Protein AF-C2EM20-F1 (afdb_monomer)

Nearest PDB structures (foldseek):
  5w6j-assembly5_U  TM=8.913E-01  e=5.750E-01  Agrobacterium tumefaciens
  5w5t-assembly2_Q  TM=8.576E-01  e=4.518E-01  Agrobacterium tumefaciens
  3gue-assembly1_A  TM=6.112E-01  e=8.874E-02  Trypanosoma brucei
  2icx-assembly2_B  TM=6.582E-01  e=3.550E-01  Arabidopsis thaliana
  7tgh-assembly1_C2  TM=6.071E-01  e=4.518E-01  Tetrahymena thermophila

pLDDT: mean 89.73, std 5.43, range [56.91, 94.25]

Solvent-accessible surface area (backbone atoms only — not comparable to full-atom values): 2901 Å² total; per-residue (Å²): 86,79,38,66,69,52,42,76,34,76,71,42,43,80,37,50,31,38,37,30,41,45,19,34,39,32,62,64,22,39,35,33,27,32,97,90,55,56,41,77,42,58,64,59,39,73,40,84,59,68,45,76,48,130

Foldseek 3Di:
DAEELEAEDDLEAAEQEAHYHNEYEDHNEYQYEDPVGGHYHDHNHYHPHHHHYD

Radius of gyration: 9.84 Å; Cα contacts (8 Å, |Δi|>4): 144; chains: 1; bounding box: 24×21×24 Å

Sequence (54 a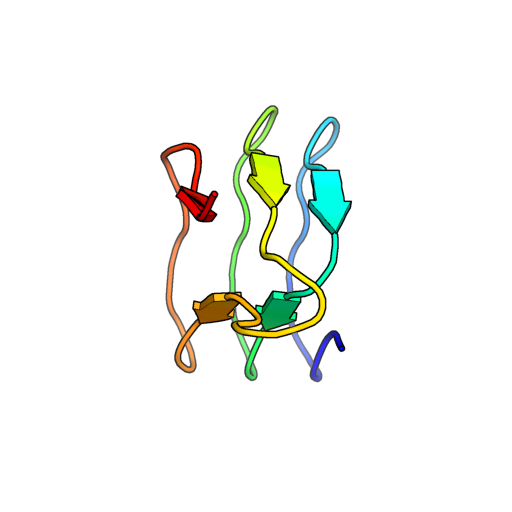a):
IVMANCKLEKGSQVEYAILDKNVVVKKDVVVKGTPQDPVVVKKGAVLTKNLING

Secondary structure (DSSP, 8-state):
-B-TT-EE-TT-EEESEEE-TT-EEPTT-EEE--SSSPEEE-TT-EE-S-EE--

Structure (mmCIF, N/CA/C/O backbone):
data_AF-C2EM20-F1
#
_entry.id   AF-C2EM20-F1
#
loop_
_atom_site.group_PDB
_atom_site.id
_atom_site.type_symbol
_atom_site.label_atom_id
_atom_site.label_alt_id
_atom_site.label_comp_id
_atom_site.label_asym_id
_atom_site.label_entity_id
_atom_site.label_seq_id
_atom_site.pdbx_PDB_ins_code
_atom_site.Cartn_x
_atom_site.Cartn_y
_atom_site.Cartn_z
_atom_site.occupancy
_atom_site.B_iso_or_equiv
_atom_site.auth_seq_id
_atom_site.auth_comp_id
_atom_site.auth_asym_id
_atom_site.auth_atom_id
_atom_site.pdbx_PDB_model_num
ATOM 1 N N . ILE A 1 1 ? 1.411 -0.480 7.607 1.00 79.88 1 ILE A N 1
ATOM 2 C CA . ILE A 1 1 ? 2.618 -1.339 7.550 1.00 79.88 1 ILE A CA 1
ATOM 3 C C . ILE A 1 1 ? 2.939 -1.606 6.087 1.00 79.88 1 ILE A C 1
ATOM 5 O O . ILE A 1 1 ? 2.030 -1.943 5.339 1.00 79.88 1 ILE A O 1
ATOM 9 N N . VAL A 1 2 ? 4.193 -1.418 5.676 1.00 83.94 2 VAL A N 1
ATOM 10 C CA . VAL A 1 2 ? 4.637 -1.648 4.294 1.00 83.94 2 VAL A CA 1
ATOM 1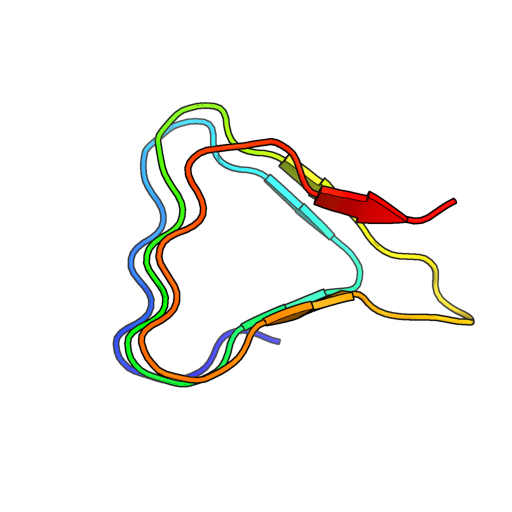1 C C . VAL A 1 2 ? 5.734 -2.706 4.304 1.00 83.94 2 VAL A C 1
ATOM 13 O O . VAL A 1 2 ? 6.767 -2.512 4.940 1.00 83.94 2 VAL A O 1
ATOM 16 N N . MET A 1 3 ? 5.497 -3.836 3.640 1.00 88.88 3 MET A N 1
ATOM 17 C CA . MET A 1 3 ? 6.459 -4.935 3.550 1.00 88.88 3 MET A CA 1
ATOM 18 C C . MET A 1 3 ? 7.486 -4.700 2.425 1.00 88.88 3 MET A C 1
ATOM 20 O O . ME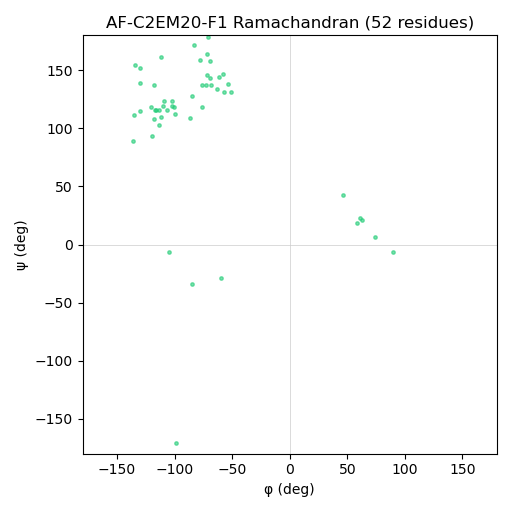T A 1 3 ? 7.372 -3.787 1.607 1.00 88.88 3 MET A O 1
ATOM 24 N N . ALA A 1 4 ? 8.513 -5.552 2.369 1.00 85.94 4 ALA A N 1
ATOM 25 C CA . ALA A 1 4 ? 9.591 -5.466 1.385 1.00 85.94 4 ALA A CA 1
ATOM 26 C C . ALA A 1 4 ? 9.097 -5.536 -0.078 1.00 85.94 4 ALA A C 1
ATOM 28 O O . ALA A 1 4 ? 8.158 -6.267 -0.400 1.00 85.94 4 ALA A O 1
ATOM 29 N N . ASN A 1 5 ? 9.783 -4.823 -0.978 1.00 90.31 5 ASN A N 1
ATOM 30 C CA . ASN A 1 5 ? 9.463 -4.710 -2.410 1.00 90.31 5 ASN A CA 1
ATOM 31 C C . ASN A 1 5 ? 8.110 -4.054 -2.741 1.00 90.31 5 ASN A C 1
ATOM 33 O O . ASN A 1 5 ? 7.595 -4.243 -3.841 1.00 90.31 5 ASN A O 1
ATOM 37 N N . CYS A 1 6 ? 7.521 -3.273 -1.834 1.00 89.31 6 CYS A N 1
ATOM 38 C CA . CYS A 1 6 ? 6.380 -2.439 -2.204 1.00 89.31 6 CYS A CA 1
ATOM 39 C C . CYS A 1 6 ? 6.822 -1.252 -3.064 1.00 89.31 6 CYS A C 1
ATOM 41 O O . CYS A 1 6 ? 7.809 -0.583 -2.755 1.00 89.31 6 CYS A O 1
ATOM 43 N N . LYS A 1 7 ? 6.064 -0.958 -4.120 1.00 91.44 7 LYS A N 1
ATOM 44 C CA . LYS A 1 7 ? 6.287 0.192 -4.994 1.00 91.44 7 LYS A CA 1
ATOM 45 C C . LYS A 1 7 ? 5.128 1.163 -4.854 1.00 91.44 7 LYS A C 1
ATOM 47 O O . LYS A 1 7 ? 4.005 0.831 -5.208 1.00 91.44 7 LYS A O 1
ATOM 52 N N . LEU A 1 8 ? 5.417 2.352 -4.346 1.00 90.19 8 LEU A N 1
ATOM 53 C CA . LEU A 1 8 ? 4.460 3.443 -4.190 1.00 90.19 8 LEU A CA 1
ATOM 54 C C . LEU A 1 8 ? 4.775 4.495 -5.252 1.00 90.19 8 LEU A C 1
ATOM 56 O O . LEU A 1 8 ? 5.880 5.041 -5.280 1.00 90.19 8 LEU A O 1
ATOM 60 N N . GLU A 1 9 ? 3.851 4.724 -6.179 1.00 93.38 9 GLU A N 1
ATOM 61 C CA . GLU A 1 9 ? 4.000 5.778 -7.180 1.00 93.38 9 GLU A CA 1
ATOM 62 C C . GLU A 1 9 ? 3.676 7.161 -6.590 1.00 93.38 9 GLU A C 1
ATOM 64 O O . GLU A 1 9 ? 2.998 7.308 -5.574 1.00 93.38 9 GLU A O 1
ATOM 69 N N . LYS A 1 10 ? 4.187 8.216 -7.232 1.00 92.25 10 LYS A N 1
ATOM 70 C CA . LYS A 1 10 ? 4.037 9.593 -6.749 1.00 92.25 10 LYS A CA 1
ATOM 71 C C . LYS A 1 10 ? 2.553 9.953 -6.591 1.00 92.25 10 LYS A C 1
ATOM 73 O O . LYS A 1 10 ? 1.774 9.733 -7.512 1.00 92.25 10 LYS A O 1
ATOM 78 N N . GLY A 1 11 ? 2.193 10.525 -5.442 1.00 88.50 11 GLY A N 1
ATOM 79 C CA . GLY A 1 11 ? 0.815 10.918 -5.122 1.00 88.50 1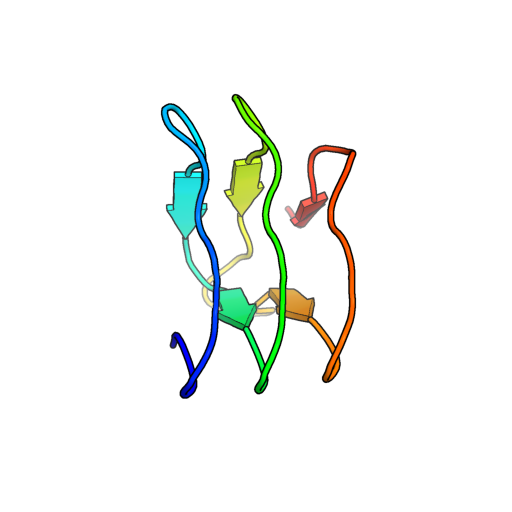1 GLY A CA 1
ATOM 80 C C . GLY A 1 11 ? -0.015 9.829 -4.439 1.00 88.50 11 GLY A C 1
ATOM 81 O O . GLY A 1 11 ? -1.117 10.121 -3.985 1.00 88.50 11 GLY A O 1
ATOM 82 N N . SER A 1 12 ? 0.499 8.599 -4.309 1.00 90.94 12 SER A N 1
ATOM 83 C CA . SER A 1 12 ? -0.202 7.566 -3.548 1.00 90.94 12 SER A CA 1
ATOM 84 C C . SER A 1 12 ? -0.228 7.888 -2.053 1.00 90.94 12 SER A C 1
ATOM 86 O O . SER A 1 12 ? 0.803 8.265 -1.491 1.00 90.94 12 SER A O 1
ATOM 88 N N . GLN A 1 13 ? -1.368 7.673 -1.401 1.00 90.81 13 GLN A N 1
ATOM 89 C CA . GLN A 1 13 ? -1.527 7.844 0.045 1.00 90.81 13 GLN A CA 1
ATOM 90 C C . GLN A 1 13 ? -1.889 6.514 0.688 1.00 90.81 13 GLN A C 1
ATOM 92 O O . GLN A 1 13 ? -2.701 5.772 0.146 1.00 90.81 13 GLN A O 1
ATOM 97 N N . VAL A 1 14 ? -1.285 6.208 1.835 1.00 89.94 14 VAL A N 1
ATOM 98 C CA . VAL A 1 14 ? -1.507 4.946 2.544 1.00 89.94 14 VAL A CA 1
ATOM 99 C C . VAL A 1 14 ? -1.683 5.226 4.032 1.00 89.94 14 VAL A C 1
ATOM 101 O O . VAL A 1 14 ? -0.731 5.599 4.711 1.00 89.94 14 VAL A O 1
ATOM 104 N N . GLU A 1 15 ? -2.892 5.016 4.540 1.00 91.69 15 GLU A N 1
ATOM 105 C CA . GLU A 1 15 ? -3.278 5.205 5.939 1.00 91.69 15 GLU A CA 1
ATOM 106 C C . GLU A 1 15 ? -4.001 3.961 6.455 1.00 91.69 15 GLU A C 1
ATOM 108 O O . GLU A 1 15 ? -4.822 3.380 5.749 1.00 91.69 15 GLU A O 1
ATOM 113 N N . TYR A 1 16 ? -3.703 3.544 7.692 1.00 91.69 16 TYR A N 1
ATOM 114 C CA . TYR A 1 16 ? -4.328 2.371 8.327 1.00 91.69 16 TYR A CA 1
ATOM 115 C C . TYR A 1 16 ? -4.394 1.139 7.405 1.00 91.69 16 TYR A C 1
ATOM 117 O O . TYR A 1 16 ? -5.404 0.447 7.326 1.00 91.69 16 TYR A O 1
ATOM 125 N N . ALA A 1 17 ? -3.312 0.878 6.669 1.00 90.44 17 ALA A N 1
ATOM 126 C CA . ALA A 1 17 ? -3.252 -0.205 5.695 1.00 90.44 17 ALA A CA 1
ATOM 127 C C . ALA A 1 17 ? -2.001 -1.070 5.872 1.00 90.44 17 ALA A C 1
ATOM 129 O O . ALA A 1 17 ? -0.956 -0.612 6.348 1.00 90.44 17 ALA A O 1
ATOM 130 N N . ILE A 1 18 ? -2.109 -2.333 5.476 1.00 91.75 18 ILE A N 1
ATOM 131 C CA . ILE A 1 18 ? -1.069 -3.357 5.506 1.00 91.75 18 ILE A CA 1
ATOM 132 C C . ILE A 1 18 ? -0.814 -3.788 4.061 1.00 91.75 18 ILE A C 1
ATOM 134 O O . ILE A 1 18 ? -1.648 -4.447 3.448 1.00 91.75 18 ILE A O 1
ATOM 138 N N . LEU A 1 19 ? 0.337 -3.398 3.514 1.00 92.00 19 LEU A N 1
ATOM 139 C CA . LEU A 1 19 ? 0.777 -3.771 2.170 1.00 92.00 19 LEU A CA 1
ATOM 140 C C . LEU A 1 19 ? 1.770 -4.931 2.274 1.00 92.00 19 LEU A C 1
ATOM 142 O O . LEU A 1 19 ? 2.873 -4.731 2.778 1.00 92.00 19 LEU A O 1
ATOM 146 N N . ASP A 1 20 ? 1.400 -6.122 1.801 1.00 92.69 20 ASP A N 1
ATOM 147 C CA . ASP A 1 20 ? 2.295 -7.287 1.755 1.00 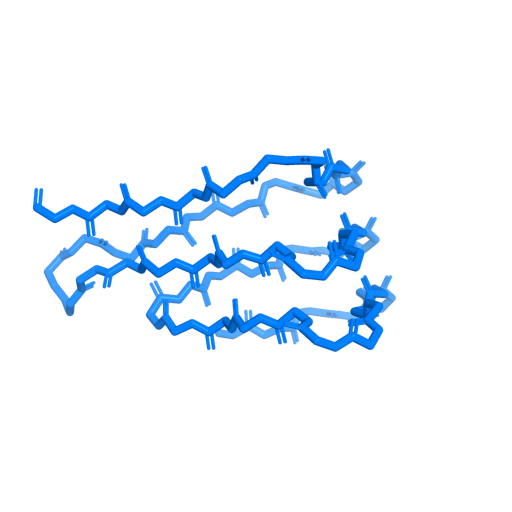92.69 20 ASP A CA 1
ATOM 148 C C . ASP A 1 20 ? 3.397 -7.123 0.680 1.00 92.69 20 ASP A C 1
ATOM 150 O O . ASP A 1 20 ? 3.484 -6.127 -0.035 1.00 92.69 20 ASP A O 1
ATOM 154 N N . LYS A 1 21 ? 4.294 -8.100 0.553 1.00 90.62 21 LYS A N 1
ATOM 155 C CA . LYS A 1 21 ? 5.463 -8.051 -0.325 1.00 90.62 21 LYS A CA 1
ATOM 156 C C . LYS A 1 21 ? 5.076 -7.899 -1.799 1.00 90.62 21 LYS A C 1
ATOM 158 O O . LYS A 1 21 ? 4.139 -8.533 -2.282 1.00 90.62 21 LYS A O 1
ATOM 163 N N . ASN A 1 22 ? 5.880 -7.150 -2.552 1.00 92.38 22 ASN A N 1
ATOM 164 C CA . ASN A 1 22 ? 5.689 -6.912 -3.993 1.00 92.38 22 ASN A CA 1
ATOM 165 C C . ASN A 1 22 ? 4.372 -6.205 -4.368 1.00 92.38 22 ASN A C 1
ATOM 167 O O . ASN A 1 22 ? 3.897 -6.362 -5.491 1.00 92.38 22 ASN A O 1
ATOM 171 N N . VAL A 1 23 ? 3.750 -5.464 -3.449 1.00 93.00 23 VAL A N 1
ATOM 172 C CA . VAL A 1 23 ? 2.546 -4.685 -3.766 1.00 93.00 23 VAL A CA 1
ATOM 173 C C . VAL A 1 23 ? 2.917 -3.423 -4.540 1.00 93.00 23 VAL A C 1
ATOM 175 O O . VAL A 1 23 ? 3.875 -2.731 -4.201 1.00 93.00 23 VAL A O 1
ATOM 178 N N . VAL A 1 24 ? 2.148 -3.102 -5.577 1.00 93.31 24 VAL A N 1
ATOM 179 C CA . VAL A 1 24 ? 2.351 -1.904 -6.400 1.00 93.31 24 VAL A CA 1
ATOM 180 C C . VAL A 1 24 ? 1.145 -0.990 -6.256 1.00 93.31 24 VAL A C 1
ATOM 182 O O . VAL A 1 24 ? 0.044 -1.346 -6.664 1.00 93.31 24 VAL A O 1
ATOM 185 N N . VAL A 1 25 ? 1.354 0.198 -5.705 1.00 92.75 25 VAL A N 1
ATOM 186 C CA . VAL A 1 25 ? 0.344 1.246 -5.572 1.00 92.75 25 VAL A CA 1
ATOM 187 C C . VAL A 1 25 ? 0.562 2.266 -6.681 1.00 92.75 25 VAL A C 1
ATOM 189 O O . VAL A 1 25 ? 1.639 2.860 -6.774 1.00 92.75 25 VAL A O 1
ATOM 192 N N . LYS A 1 26 ? -0.438 2.426 -7.553 1.00 94.25 26 LYS A N 1
ATOM 193 C CA . LYS A 1 26 ? -0.362 3.350 -8.686 1.00 94.25 26 LYS A CA 1
ATOM 194 C C . LYS A 1 26 ? -0.434 4.817 -8.264 1.00 94.25 26 LYS A C 1
ATOM 196 O O . LYS A 1 26 ? -0.800 5.150 -7.138 1.00 94.25 26 LYS A O 1
ATOM 201 N N . LYS A 1 27 ? -0.045 5.693 -9.191 1.00 93.50 27 LYS A N 1
ATOM 202 C CA . LYS A 1 27 ? -0.092 7.146 -9.026 1.00 93.50 27 LYS A CA 1
ATOM 203 C C . LYS A 1 27 ? -1.501 7.582 -8.624 1.00 93.50 27 LYS A C 1
ATOM 205 O O . LYS A 1 27 ? -2.482 7.077 -9.163 1.00 93.50 27 LYS A O 1
ATOM 210 N N . ASP A 1 28 ? -1.555 8.519 -7.681 1.00 91.94 28 ASP A N 1
ATOM 211 C CA . ASP A 1 28 ? -2.787 9.105 -7.139 1.00 91.94 28 ASP A CA 1
ATOM 212 C C . ASP A 1 28 ? -3.760 8.083 -6.510 1.00 91.94 28 ASP A C 1
ATOM 214 O O . ASP A 1 28 ? -4.933 8.389 -6.304 1.00 91.94 28 ASP A O 1
ATOM 218 N N . VAL A 1 29 ? -3.286 6.873 -6.171 1.00 92.62 29 VAL A N 1
ATOM 219 C CA . VAL A 1 29 ? -4.095 5.867 -5.470 1.00 92.62 29 VAL A CA 1
ATOM 220 C C . VAL A 1 29 ? -4.059 6.089 -3.965 1.00 92.62 29 VAL A C 1
ATOM 222 O O . VAL A 1 29 ? -2.997 6.125 -3.342 1.00 92.62 29 VAL A O 1
ATOM 225 N N . VAL A 1 30 ? -5.244 6.165 -3.371 1.00 92.06 30 VAL A N 1
ATO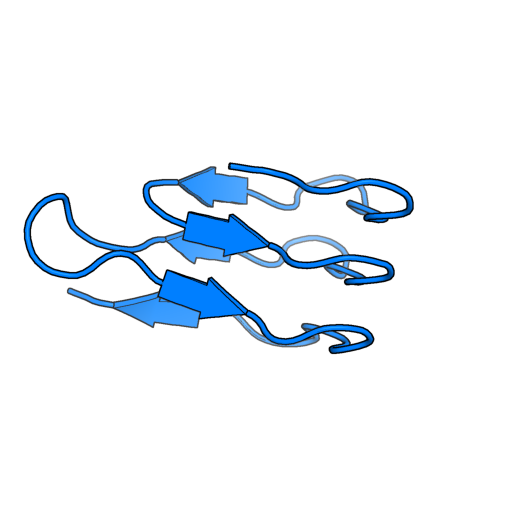M 226 C CA . VAL A 1 30 ? -5.430 6.287 -1.926 1.00 92.06 30 VAL A CA 1
ATOM 227 C C . VAL A 1 30 ? -5.833 4.938 -1.344 1.00 92.06 30 VAL A C 1
ATOM 229 O O . VAL A 1 30 ? -6.832 4.357 -1.757 1.00 92.06 30 VAL A O 1
ATOM 232 N N . VAL A 1 31 ? -5.065 4.456 -0.373 1.00 91.69 31 VAL A N 1
ATOM 233 C CA . VAL A 1 31 ? -5.351 3.273 0.440 1.00 91.69 31 VAL A CA 1
ATOM 234 C C . VAL A 1 31 ? -5.576 3.750 1.865 1.00 91.69 31 VAL A C 1
ATOM 236 O O . VAL A 1 31 ? -4.625 4.092 2.558 1.00 91.69 31 VAL A O 1
ATOM 239 N N . LYS A 1 32 ? -6.825 3.817 2.303 1.00 92.00 32 LYS A N 1
ATOM 240 C CA . LYS A 1 32 ? -7.192 4.345 3.613 1.00 92.00 32 LYS A CA 1
ATOM 241 C C . LYS A 1 32 ? -8.114 3.364 4.315 1.00 92.00 32 LYS A C 1
ATOM 243 O O . LYS A 1 32 ? -9.211 3.115 3.832 1.00 92.00 32 LYS A O 1
ATOM 248 N N . GLY A 1 33 ? -7.647 2.791 5.416 1.00 90.38 33 GLY A N 1
ATOM 249 C CA . GLY A 1 33 ? -8.471 1.989 6.318 1.00 90.38 33 GLY A CA 1
ATOM 250 C C . GLY A 1 33 ? -8.946 2.771 7.534 1.00 90.38 33 GLY A C 1
ATOM 251 O O . GLY A 1 33 ? -8.720 3.980 7.644 1.00 90.38 33 GLY A O 1
ATOM 252 N N . THR A 1 34 ? -9.534 2.051 8.485 1.00 91.69 34 THR A N 1
ATOM 253 C CA . THR A 1 34 ? -9.882 2.585 9.804 1.00 91.69 34 THR A CA 1
ATOM 254 C C . THR A 1 34 ? -9.010 1.942 10.889 1.00 91.69 34 THR A C 1
ATOM 256 O O . THR A 1 34 ? -8.417 0.884 10.670 1.00 91.69 34 THR A O 1
ATOM 259 N N . PRO A 1 35 ? -8.909 2.548 12.087 1.00 87.56 35 PRO A N 1
ATOM 260 C CA . PRO A 1 35 ? -8.216 1.929 13.218 1.00 87.56 35 PRO A CA 1
ATOM 261 C C . PRO A 1 35 ? -8.825 0.583 13.642 1.00 87.56 35 PRO A C 1
ATOM 263 O O . PRO A 1 35 ? -8.117 -0.259 14.185 1.00 87.56 35 PRO A O 1
ATOM 266 N N . GLN A 1 36 ? -10.134 0.403 13.422 1.00 89.75 36 GLN A N 1
ATOM 267 C CA . GLN A 1 36 ? -10.875 -0.815 13.766 1.00 89.75 36 GLN A CA 1
ATOM 268 C C . GLN A 1 36 ? -10.773 -1.882 12.671 1.00 89.75 36 GLN A C 1
ATOM 270 O O . GLN A 1 36 ? -10.724 -3.065 12.994 1.00 89.75 36 GLN A O 1
ATOM 275 N N . ASP A 1 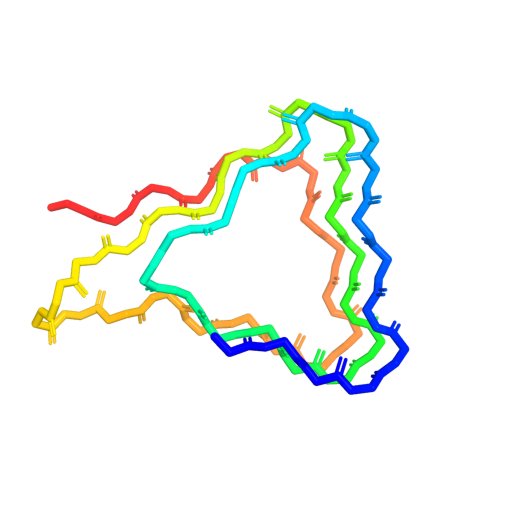37 ? -10.705 -1.468 11.402 1.00 87.75 37 ASP A N 1
ATOM 276 C CA . ASP A 1 37 ? -10.592 -2.360 10.249 1.00 87.75 37 ASP A CA 1
ATOM 277 C C . ASP A 1 37 ? -9.546 -1.832 9.243 1.00 87.75 37 ASP A C 1
ATOM 279 O O . ASP A 1 37 ? -9.858 -1.029 8.348 1.00 87.75 37 ASP A O 1
ATOM 283 N N . PRO A 1 38 ? -8.267 -2.222 9.408 1.00 90.31 38 PRO A N 1
ATOM 284 C CA . PRO A 1 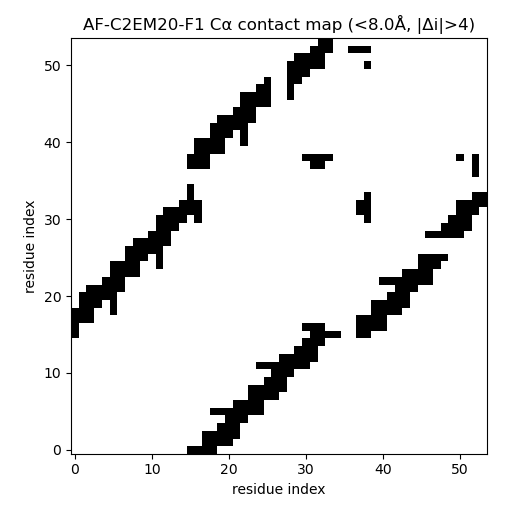38 ? -7.205 -1.793 8.518 1.00 90.31 38 PRO A CA 1
ATOM 285 C C . PRO A 1 38 ? -7.313 -2.475 7.150 1.00 90.31 38 PRO A C 1
ATOM 287 O O . PRO A 1 38 ? -7.633 -3.655 7.032 1.00 90.31 38 PRO A O 1
ATOM 290 N N . VAL A 1 39 ? -6.940 -1.759 6.091 1.00 91.25 39 VAL A N 1
ATOM 291 C CA . VAL A 1 39 ? -6.974 -2.310 4.728 1.00 91.25 39 VAL A CA 1
ATOM 292 C C . VAL A 1 39 ? -5.801 -3.262 4.516 1.00 91.25 39 VAL A C 1
ATOM 294 O O . VAL A 1 39 ? -4.647 -2.840 4.543 1.00 91.25 39 VAL A O 1
ATOM 297 N N . VAL A 1 40 ? -6.073 -4.539 4.246 1.00 91.19 40 VAL A N 1
ATOM 298 C CA . VAL A 1 40 ? -5.033 -5.548 3.982 1.00 91.19 40 VAL A CA 1
ATOM 299 C C . VAL A 1 40 ? -4.917 -5.833 2.488 1.00 91.19 40 VAL A C 1
ATOM 301 O O . VAL A 1 40 ? -5.849 -6.318 1.848 1.00 91.19 40 VAL A O 1
ATOM 304 N N . VAL A 1 41 ? -3.735 -5.580 1.930 1.00 91.12 41 VAL A N 1
ATOM 305 C CA . VAL A 1 41 ? -3.427 -5.782 0.514 1.00 91.12 41 VAL A CA 1
ATOM 306 C C . VAL A 1 41 ? -2.470 -6.958 0.367 1.00 91.12 41 VAL A C 1
ATOM 308 O O . VAL A 1 41 ? -1.358 -6.946 0.893 1.00 91.12 41 VAL A O 1
ATOM 311 N N . LYS A 1 42 ? -2.916 -7.987 -0.358 1.00 91.31 42 LYS A N 1
ATOM 312 C CA . LYS A 1 42 ? -2.188 -9.253 -0.526 1.00 91.31 42 LYS A CA 1
ATOM 313 C C . LYS A 1 42 ? -0.916 -9.104 -1.369 1.00 91.31 42 LYS A C 1
ATOM 315 O O . LYS A 1 42 ? -0.806 -8.213 -2.208 1.00 91.31 42 LYS A O 1
ATOM 320 N N . LYS A 1 43 ? 0.015 -10.049 -1.186 1.00 90.94 43 LYS A N 1
ATOM 321 C CA . LYS A 1 43 ? 1.302 -10.125 -1.898 1.00 90.94 43 LYS A CA 1
ATOM 322 C C . LYS A 1 43 ? 1.109 -10.029 -3.413 1.00 90.94 43 LYS A C 1
ATOM 324 O O . LYS A 1 43 ? 0.315 -10.778 -3.976 1.00 90.94 43 LYS A O 1
ATOM 329 N N . GLY A 1 44 ? 1.886 -9.169 -4.071 1.00 90.88 44 GLY A N 1
ATOM 330 C CA . GLY A 1 44 ? 1.874 -9.029 -5.533 1.00 90.88 44 GLY A CA 1
ATOM 331 C C . GLY A 1 44 ? 0.652 -8.304 -6.104 1.00 90.88 44 GLY A C 1
ATOM 332 O O . GLY A 1 44 ? 0.492 -8.263 -7.322 1.00 90.88 44 GLY A O 1
ATOM 333 N N . ALA A 1 45 ? -0.223 -7.750 -5.259 1.00 92.38 45 ALA A N 1
ATOM 334 C CA . ALA A 1 45 ? -1.376 -7.000 -5.735 1.00 92.38 45 ALA A CA 1
ATOM 335 C C . ALA A 1 45 ? -0.952 -5.669 -6.372 1.00 92.38 45 ALA A C 1
ATOM 337 O O . ALA A 1 45 ? -0.045 -4.985 -5.894 1.00 92.38 45 ALA A O 1
ATOM 338 N N . VAL A 1 46 ? -1.656 -5.286 -7.437 1.00 92.75 46 VAL A N 1
ATOM 339 C CA . VAL A 1 46 ? -1.479 -3.998 -8.112 1.00 92.75 46 VAL A CA 1
ATOM 340 C C . VAL A 1 46 ? -2.727 -3.162 -7.876 1.00 92.75 46 VAL A C 1
ATOM 342 O O . VAL A 1 46 ? -3.798 -3.463 -8.402 1.00 92.75 46 VAL A O 1
ATOM 345 N N . LEU A 1 47 ? -2.591 -2.110 -7.077 1.00 90.75 47 LEU A N 1
ATOM 346 C CA . LEU A 1 47 ? -3.668 -1.178 -6.793 1.00 90.75 47 LEU A CA 1
ATOM 347 C C . LEU A 1 47 ? -3.696 -0.108 -7.873 1.00 90.75 47 LEU A C 1
ATOM 349 O O . LEU A 1 47 ? -2.814 0.744 -7.943 1.00 90.75 47 LEU A O 1
ATOM 353 N N . THR A 1 48 ? -4.720 -0.172 -8.716 1.00 92.12 48 THR A N 1
ATOM 354 C CA . THR A 1 48 ? -5.012 0.811 -9.771 1.00 92.12 48 THR A CA 1
ATOM 355 C C . THR A 1 48 ? -6.180 1.727 -9.413 1.00 92.12 48 THR A C 1
ATOM 357 O O . THR A 1 48 ? -6.485 2.652 -10.159 1.00 92.12 48 THR A O 1
ATOM 360 N N . LYS A 1 49 ? -6.855 1.457 -8.292 1.00 88.88 49 LYS A N 1
ATOM 361 C CA . LYS A 1 49 ? -8.037 2.175 -7.818 1.00 88.88 49 LYS A CA 1
ATOM 362 C C . LYS A 1 49 ? -7.900 2.480 -6.334 1.00 88.88 49 LYS A C 1
ATOM 364 O O . LYS A 1 49 ? -7.219 1.751 -5.614 1.00 88.88 49 LYS A O 1
ATOM 369 N N . ASN A 1 50 ? -8.592 3.530 -5.905 1.00 89.69 50 ASN A N 1
ATOM 370 C CA . ASN A 1 50 ? -8.672 3.925 -4.505 1.00 89.69 50 ASN A CA 1
ATOM 371 C C . ASN A 1 50 ? -9.359 2.834 -3.680 1.00 89.69 50 ASN A C 1
ATOM 373 O O . ASN A 1 50 ? -10.401 2.311 -4.073 1.00 89.69 50 ASN A O 1
ATOM 377 N N . LEU A 1 51 ? -8.762 2.519 -2.539 1.00 86.31 51 LEU A N 1
ATOM 378 C CA . LEU A 1 51 ? -9.230 1.546 -1.567 1.00 86.31 51 LEU A CA 1
ATOM 379 C C . LEU A 1 51 ? -9.457 2.294 -0.262 1.00 86.31 51 LEU A C 1
ATOM 381 O O . LEU A 1 51 ? -8.529 2.531 0.504 1.00 86.31 51 LEU A O 1
ATOM 385 N N . ILE A 1 52 ? -10.694 2.728 -0.066 1.00 87.62 52 ILE A N 1
ATOM 386 C CA . ILE A 1 52 ? -11.107 3.512 1.092 1.00 87.62 52 ILE A CA 1
ATOM 387 C C . ILE A 1 52 ? -12.128 2.661 1.835 1.00 87.62 52 ILE A C 1
ATOM 389 O O . ILE A 1 52 ? -13.178 2.345 1.281 1.00 87.62 52 ILE A O 1
ATOM 393 N N . ASN A 1 53 ? -11.780 2.261 3.050 1.00 77.56 53 ASN A N 1
ATOM 394 C CA . ASN A 1 53 ? -12.637 1.522 3.963 1.00 77.56 53 ASN A CA 1
ATOM 395 C C . ASN A 1 53 ? -13.011 2.487 5.093 1.00 77.56 53 ASN A C 1
ATOM 397 O O . ASN A 1 53 ? -12.117 3.084 5.700 1.00 77.56 53 ASN A O 1
ATOM 401 N N . GLY A 1 54 ? 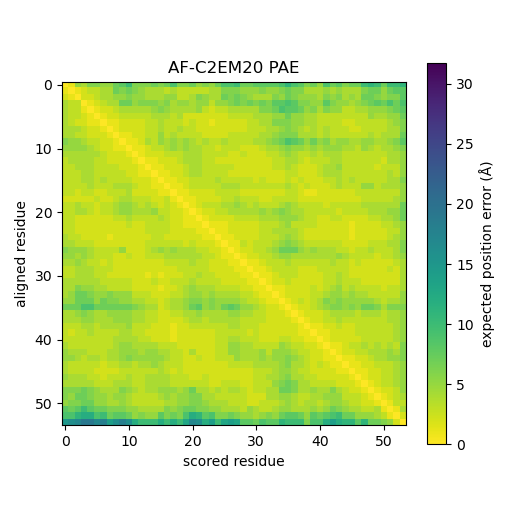-14.308 2.697 5.311 1.00 56.91 54 GLY A N 1
ATOM 402 C CA . GLY A 1 54 ? -14.869 3.691 6.226 1.00 56.91 54 GLY A CA 1
ATOM 403 C C . GLY A 1 54 ? -16.169 3.210 6.834 1.00 56.91 54 GLY A C 1
ATOM 404 O O . GLY A 1 54 ? -16.856 2.411 6.160 1.00 56.91 54 GLY A O 1
#

Organism: NCBI:txid525365

Mean predicted aligned error: 3.56 Å

InterPro domains:
  IPR011004 Trimeric LpxA-like superfamily [SSF51161] (1-51)